Protein AF-A0A955T4U8-F1 (afdb_monomer_lite)

Foldseek 3Di:
DDDDPPPDPPPPPPPPPPPPDPDFDKDKDKDFAWDDDPPDPPDIFGDDWFFFWKWKFKALDQDDDPGTLDDRDIDGRFTADRRMTIDIPCPRPTCPVSCVVPVCVVVGWMFMWMFTPPPPDPPDDGDIDPRTHTDDPDPVVVVPPDDVNDDPVCVVVPPPDDDDD

Sequence (165 aa):
MAPGKIFSILLLALSISFQAWAQDYLIPFQGHLTQPKAGSPGEYEAVPDGQYDILFAIYTSPVGGESLAWGPERHEDLVVVNGLVNAILGSVIGFDQALEADRTLFSKALYVGITIDADGNPNTADLEMVPRQVYLPAVSAITAQNLQGSEWKDFFISQGGGDPA

pLDDT: mean 77.6, std 18.42, range [37.56, 97.19]

Radius of gyration: 23.89 Å; chains: 1; bounding box: 36×56×101 Å

Secondary structure (DSSP, 8-state):
------SSSS----------------EEEEEE-EEEPTT-TT-EEEPPSEEEEEEEEEESSSSSSS-EEEEEEEEEEEEEBTTEEEEEETSSS-SHHHHHH-TTGGGS-EEEEEEEESSS-TTS-PPPPSSPEEE---TTTTT-S-BTTB-HHHHHH--SS----

Structure (mmCIF, N/CA/C/O backbone):
data_AF-A0A955T4U8-F1
#
_entry.id   AF-A0A955T4U8-F1
#
loop_
_atom_site.group_PDB
_atom_site.id
_atom_site.type_symbol
_atom_site.label_atom_id
_atom_site.label_alt_id
_atom_site.label_comp_id
_atom_site.label_asym_id
_atom_site.label_entity_id
_atom_site.label_seq_id
_atom_site.pdbx_PDB_ins_code
_atom_site.Cartn_x
_atom_site.Cartn_y
_atom_site.Cartn_z
_atom_site.occupancy
_atom_site.B_iso_or_equiv
_atom_site.auth_seq_id
_atom_site.auth_comp_id
_atom_site.auth_asym_id
_atom_site.auth_atom_id
_atom_site.pdbx_PDB_model_num
ATOM 1 N N . MET A 1 1 ? -16.153 -0.533 76.439 1.00 41.28 1 MET A N 1
ATOM 2 C CA . MET A 1 1 ? -16.973 -0.762 75.229 1.00 41.28 1 MET A CA 1
ATOM 3 C C . MET A 1 1 ? -16.697 0.376 74.260 1.00 41.28 1 MET A C 1
ATOM 5 O O . MET A 1 1 ? -17.116 1.489 74.533 1.00 41.28 1 MET A O 1
ATOM 9 N N . ALA A 1 2 ? -15.908 0.133 73.211 1.00 42.19 2 ALA A N 1
ATOM 10 C CA . ALA A 1 2 ? -15.577 1.130 72.190 1.00 42.19 2 ALA A CA 1
ATOM 11 C C . ALA A 1 2 ? -16.406 0.838 70.924 1.00 42.19 2 ALA A C 1
ATOM 13 O O . ALA A 1 2 ? -16.365 -0.303 70.456 1.00 42.19 2 ALA A O 1
ATOM 14 N N . PRO A 1 3 ? -17.175 1.802 70.388 1.00 49.22 3 PRO A N 1
ATOM 15 C CA . PRO A 1 3 ? -18.006 1.579 69.216 1.00 49.22 3 PRO A CA 1
ATOM 16 C C . PRO A 1 3 ? -17.213 1.819 67.923 1.00 49.22 3 PRO A C 1
ATOM 18 O O . PRO A 1 3 ? -16.409 2.742 67.835 1.00 49.22 3 PRO A O 1
ATOM 21 N N . GLY A 1 4 ? -17.495 1.016 66.894 1.00 49.12 4 GLY A N 1
ATOM 22 C CA . GLY A 1 4 ? -17.424 1.502 65.513 1.00 49.12 4 GLY A CA 1
ATOM 23 C C . GLY A 1 4 ? -16.133 1.269 64.725 1.00 49.12 4 GLY A C 1
ATOM 24 O O . GLY A 1 4 ? -15.672 2.182 64.055 1.00 49.12 4 GLY A O 1
ATOM 25 N N . LYS A 1 5 ? -15.586 0.046 64.706 1.00 47.97 5 LYS A N 1
ATOM 26 C CA . LYS A 1 5 ? -14.590 -0.389 63.696 1.00 47.97 5 LYS A CA 1
ATOM 27 C C . LYS A 1 5 ? -15.227 -1.088 62.478 1.00 47.97 5 LYS A C 1
ATOM 29 O O . LYS A 1 5 ? -14.673 -2.059 61.979 1.00 47.97 5 LYS A O 1
ATOM 34 N N . ILE A 1 6 ? -16.418 -0.672 62.039 1.00 50.34 6 ILE A N 1
ATOM 35 C CA . ILE A 1 6 ? -17.157 -1.395 60.976 1.00 50.34 6 ILE A CA 1
ATOM 36 C C . ILE A 1 6 ? -17.352 -0.558 59.701 1.00 50.34 6 ILE A C 1
ATOM 38 O O . ILE A 1 6 ? -17.641 -1.104 58.643 1.00 50.34 6 ILE A O 1
ATOM 42 N N . PHE A 1 7 ? -17.102 0.750 59.731 1.00 47.19 7 PHE A N 1
ATOM 43 C CA . PHE A 1 7 ? -17.251 1.588 58.543 1.00 47.19 7 PHE A CA 1
ATOM 44 C C . PHE A 1 7 ? -15.888 1.884 57.909 1.00 47.19 7 PHE A C 1
ATOM 46 O O . PHE A 1 7 ? -15.081 2.581 58.516 1.00 47.19 7 PHE A O 1
ATOM 53 N N . SER A 1 8 ? -15.678 1.390 56.683 1.00 46.16 8 SER A N 1
ATOM 54 C CA . SER A 1 8 ? -14.635 1.778 55.697 1.00 46.16 8 SER A CA 1
ATOM 55 C C . SER A 1 8 ? -13.679 0.674 55.222 1.00 46.16 8 SER A C 1
ATOM 57 O O . SER A 1 8 ? -12.632 0.978 54.666 1.00 46.16 8 SER A O 1
ATOM 59 N N . ILE A 1 9 ? -14.056 -0.606 55.323 1.00 47.78 9 ILE A N 1
ATOM 60 C CA . ILE A 1 9 ? -13.486 -1.673 54.456 1.00 47.78 9 ILE A CA 1
ATOM 61 C C . ILE A 1 9 ? -14.304 -1.797 53.146 1.00 47.78 9 ILE A C 1
ATOM 63 O O . ILE A 1 9 ? -14.111 -2.699 52.344 1.00 47.78 9 ILE A O 1
ATOM 67 N N . LEU A 1 10 ? -15.220 -0.856 52.886 1.00 44.72 10 LEU A N 1
ATOM 68 C CA . LEU A 1 10 ? -16.083 -0.841 51.698 1.00 44.72 10 LEU A CA 1
ATOM 69 C C . LEU A 1 10 ? -15.586 0.105 50.587 1.00 44.72 10 LEU A C 1
ATOM 71 O O . LEU A 1 10 ? -16.343 0.439 49.683 1.00 44.72 10 LEU A O 1
ATOM 75 N N . LEU A 1 11 ? -14.332 0.561 50.669 1.00 46.03 11 LEU A N 1
ATOM 76 C CA . LEU A 1 11 ? -13.695 1.409 49.655 1.00 46.03 11 LEU A CA 1
ATOM 77 C C . LEU A 1 11 ? -12.432 0.766 49.067 1.00 46.03 11 LEU A C 1
ATOM 79 O O . LEU A 1 11 ? -11.526 1.457 48.613 1.00 46.03 11 LEU A O 1
ATOM 83 N N . LEU A 1 12 ? -12.374 -0.568 49.034 1.00 47.62 12 LEU A N 1
ATOM 84 C CA . LEU A 1 12 ? -11.548 -1.251 48.044 1.00 47.62 12 LEU A CA 1
ATOM 85 C C . LEU A 1 12 ? -12.345 -1.233 46.737 1.00 47.62 12 LEU A C 1
ATOM 87 O O . LEU A 1 12 ? -12.991 -2.209 46.363 1.00 47.62 12 LEU A O 1
ATOM 91 N N . ALA A 1 13 ? -12.396 -0.047 46.124 1.00 54.25 13 ALA A N 1
ATOM 92 C CA . ALA A 1 13 ? -12.932 0.138 44.792 1.00 54.25 13 ALA A CA 1
ATOM 93 C C . ALA A 1 13 ? -12.213 -0.864 43.891 1.00 54.25 13 ALA A C 1
ATOM 95 O O . ALA A 1 13 ? -10.999 -0.812 43.704 1.00 54.25 13 ALA A O 1
ATOM 96 N N . LEU A 1 14 ? -12.991 -1.837 43.439 1.00 51.53 14 LEU A N 1
ATOM 97 C CA . LEU A 1 14 ? -12.626 -2.854 42.484 1.00 51.53 14 LEU A CA 1
ATOM 98 C C . LEU A 1 14 ? -12.282 -2.132 41.177 1.00 51.53 14 LEU A C 1
ATOM 100 O O . LEU A 1 14 ? -13.143 -1.913 40.329 1.00 51.53 14 LEU A O 1
ATOM 104 N N . SER A 1 15 ? -11.032 -1.689 41.052 1.00 55.28 15 SER A N 1
ATOM 105 C CA . SER A 1 15 ? -10.462 -1.184 39.810 1.00 55.28 15 SER A CA 1
ATOM 106 C C . SER A 1 15 ? -10.337 -2.367 38.859 1.00 55.28 15 SER A C 1
ATOM 108 O O . SER A 1 15 ? -9.287 -2.998 38.761 1.00 55.28 15 SER A O 1
ATOM 110 N N . ILE A 1 16 ? -11.442 -2.722 38.203 1.00 57.22 16 ILE A N 1
ATOM 111 C CA . ILE A 1 16 ? -11.410 -3.611 37.050 1.00 57.22 16 ILE A CA 1
ATOM 112 C C . ILE A 1 16 ? -10.711 -2.811 35.957 1.00 57.22 16 ILE A C 1
ATOM 114 O O . ILE A 1 16 ? -11.329 -2.012 35.254 1.00 57.22 16 ILE A O 1
ATOM 118 N N . SER A 1 17 ? -9.397 -2.979 35.859 1.00 54.59 17 SER A N 1
ATOM 119 C CA . SER A 1 17 ? -8.647 -2.570 34.683 1.00 54.59 17 SER A CA 1
ATOM 120 C C . SER A 1 17 ? -9.176 -3.404 33.522 1.00 54.59 17 SER A C 1
ATOM 122 O O . SER A 1 17 ? -8.780 -4.556 33.352 1.00 54.59 17 SER A O 1
ATOM 124 N N . PHE A 1 18 ? -10.108 -2.852 32.745 1.00 51.84 18 PHE A N 1
ATOM 125 C CA . PHE A 1 18 ? -10.390 -3.365 31.412 1.00 51.84 18 PHE A CA 1
ATOM 126 C C . PHE A 1 18 ? -9.118 -3.152 30.598 1.00 51.84 18 PHE A C 1
ATOM 128 O O . PHE A 1 18 ? -8.865 -2.063 30.089 1.00 51.84 18 PHE A O 1
ATOM 135 N N . GLN A 1 19 ? -8.278 -4.180 30.527 1.00 47.88 19 GLN A N 1
ATOM 136 C CA . GLN A 1 19 ? -7.278 -4.238 29.479 1.00 47.88 19 GLN A CA 1
ATOM 137 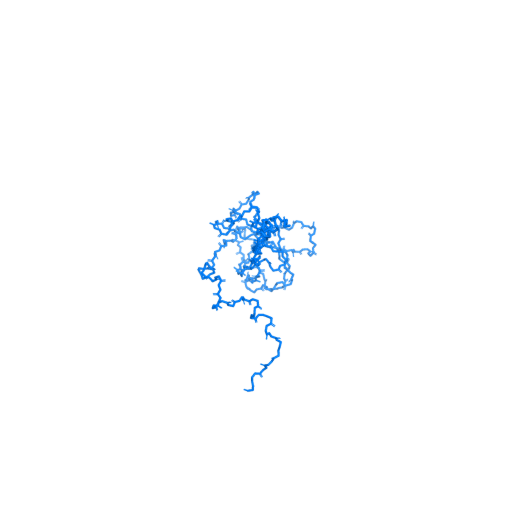C C . GLN A 1 19 ? -8.061 -4.432 28.186 1.00 47.88 19 GLN A C 1
ATOM 139 O O . GLN A 1 19 ? -8.617 -5.500 27.946 1.00 47.88 19 GLN A O 1
ATOM 144 N N . ALA A 1 20 ? -8.195 -3.362 27.403 1.00 53.12 20 ALA A N 1
ATOM 145 C CA . ALA A 1 20 ? -8.553 -3.502 26.006 1.00 53.12 20 ALA A CA 1
ATOM 146 C C . ALA A 1 20 ? -7.424 -4.315 25.371 1.00 53.12 20 ALA A C 1
ATOM 148 O O . ALA A 1 20 ? -6.266 -3.899 25.398 1.00 53.12 20 ALA A O 1
ATOM 149 N N . TRP A 1 21 ? -7.751 -5.507 24.887 1.00 48.44 21 TRP A N 1
ATOM 150 C CA . TRP A 1 21 ? -6.809 -6.313 24.132 1.00 48.44 21 TRP A CA 1
ATOM 151 C C . TRP A 1 21 ? -6.597 -5.548 22.831 1.00 48.44 21 TRP A C 1
ATOM 153 O O . TRP A 1 21 ? -7.546 -5.354 22.070 1.00 48.44 21 TRP A O 1
ATOM 163 N N . ALA A 1 22 ? -5.395 -5.009 22.633 1.00 55.75 22 ALA A N 1
ATOM 164 C CA . ALA A 1 22 ? -5.028 -4.430 21.353 1.00 55.75 22 ALA A CA 1
ATOM 165 C C . ALA A 1 22 ? -5.106 -5.567 20.329 1.00 55.75 22 ALA A C 1
ATOM 167 O O . ALA A 1 22 ? -4.353 -6.537 20.416 1.00 55.75 22 ALA A O 1
ATOM 168 N N . GLN A 1 23 ? -6.096 -5.509 19.439 1.00 62.56 23 GLN A N 1
ATOM 169 C CA . GLN A 1 23 ? -6.116 -6.398 18.290 1.00 62.56 23 GLN A CA 1
ATOM 170 C C . GLN A 1 23 ? -5.117 -5.851 17.283 1.00 62.56 23 GLN A C 1
ATOM 172 O O . GLN A 1 23 ? -5.261 -4.720 16.821 1.00 62.56 23 GLN A O 1
ATOM 177 N N . ASP A 1 24 ? -4.117 -6.664 16.956 1.00 71.75 24 ASP A N 1
ATOM 178 C CA . ASP A 1 24 ? -3.201 -6.360 15.867 1.00 71.75 24 ASP A CA 1
ATOM 179 C C . ASP A 1 24 ? -3.994 -6.435 14.559 1.00 71.75 24 ASP A C 1
ATOM 181 O O . ASP A 1 24 ? -4.494 -7.497 14.175 1.00 71.75 24 ASP A O 1
ATOM 185 N N . TYR A 1 25 ? -4.150 -5.295 13.890 1.00 83.31 25 TYR A N 1
ATOM 186 C CA . TYR A 1 25 ? -4.800 -5.239 12.588 1.00 83.31 25 TYR A CA 1
ATOM 187 C C . TYR A 1 25 ? -3.809 -5.723 11.534 1.00 83.31 25 TYR A C 1
ATOM 189 O O . TYR A 1 25 ? -2.810 -5.063 11.268 1.00 83.31 25 TYR A O 1
ATOM 197 N N . LEU A 1 26 ? -4.102 -6.874 10.935 1.00 88.19 26 LEU A N 1
ATOM 198 C CA . LEU A 1 26 ? -3.358 -7.418 9.806 1.00 88.19 26 LEU A CA 1
ATOM 199 C C . LEU A 1 26 ? -4.259 -7.439 8.582 1.00 88.19 26 LEU A C 1
ATOM 201 O O . LEU A 1 26 ? -5.382 -7.947 8.632 1.00 88.19 26 LEU A O 1
ATOM 205 N N . ILE A 1 27 ? -3.762 -6.893 7.479 1.00 89.06 27 ILE A N 1
ATOM 206 C CA . ILE A 1 27 ? -4.537 -6.757 6.251 1.00 89.06 27 ILE A CA 1
ATOM 207 C C . ILE A 1 27 ? -3.868 -7.582 5.152 1.00 89.06 27 ILE A C 1
ATOM 209 O O . ILE A 1 27 ? -2.828 -7.167 4.640 1.00 89.06 27 ILE A O 1
ATOM 213 N N . PRO A 1 28 ? -4.440 -8.730 4.743 1.00 91.38 28 PRO A N 1
ATOM 214 C CA . PRO A 1 28 ? -3.967 -9.411 3.550 1.00 91.38 28 PRO A CA 1
ATOM 215 C C . PRO A 1 28 ? -4.245 -8.525 2.334 1.00 91.38 28 PRO A C 1
ATOM 217 O O . PRO A 1 28 ? -5.378 -8.102 2.096 1.00 91.38 28 PRO A O 1
ATOM 220 N N . PHE A 1 29 ? -3.203 -8.249 1.565 1.00 92.50 29 PHE A N 1
ATOM 221 C CA . PHE A 1 29 ? -3.260 -7.417 0.378 1.00 92.50 29 PHE A CA 1
ATOM 222 C C . PHE A 1 29 ? -2.720 -8.190 -0.821 1.00 92.50 29 PHE A C 1
ATOM 224 O O . PHE A 1 29 ? -1.654 -8.799 -0.747 1.00 92.50 29 PHE A O 1
ATOM 231 N N . GLN A 1 30 ? -3.456 -8.136 -1.930 1.00 93.75 30 GLN A N 1
ATOM 232 C CA . GLN A 1 30 ? -2.984 -8.547 -3.244 1.00 93.75 30 GLN A CA 1
ATOM 233 C C . GLN A 1 30 ? -3.133 -7.360 -4.187 1.00 93.75 30 GLN A C 1
ATOM 235 O O . GLN A 1 30 ? -4.221 -6.791 -4.293 1.00 93.75 30 GLN A O 1
ATOM 240 N N . GLY A 1 31 ? -2.048 -7.010 -4.868 1.00 92.69 31 GLY A N 1
ATOM 241 C CA . GLY A 1 31 ? -2.019 -5.891 -5.798 1.00 92.69 31 GLY A CA 1
ATOM 242 C C . GLY A 1 31 ? -1.398 -6.263 -7.134 1.00 92.69 31 GLY A C 1
ATOM 243 O O . GLY A 1 31 ? -0.699 -7.269 -7.247 1.00 92.69 31 GLY A O 1
ATOM 244 N N . HIS A 1 32 ? -1.653 -5.431 -8.144 1.00 94.25 32 HIS A N 1
ATOM 245 C CA . HIS A 1 32 ? -1.045 -5.558 -9.470 1.00 94.25 32 HIS A CA 1
ATOM 246 C C . HIS A 1 32 ? -0.141 -4.362 -9.776 1.00 94.25 32 HIS A C 1
ATOM 248 O O . HIS A 1 32 ? -0.604 -3.230 -9.906 1.00 94.25 32 HIS A O 1
ATOM 254 N N . LEU A 1 33 ? 1.154 -4.612 -9.880 1.00 93.81 33 LEU A N 1
ATOM 255 C CA . LEU A 1 33 ? 2.184 -3.629 -10.150 1.00 93.81 33 LEU A CA 1
ATOM 256 C C . LEU A 1 33 ? 2.304 -3.405 -11.658 1.00 93.81 33 LEU A C 1
ATOM 258 O O . LEU A 1 33 ? 2.500 -4.342 -12.432 1.00 93.81 33 LEU A O 1
ATOM 262 N N . THR A 1 34 ? 2.209 -2.146 -12.073 1.00 92.38 34 THR A N 1
ATOM 263 C CA . THR A 1 34 ? 2.377 -1.712 -13.458 1.00 92.38 34 THR A CA 1
ATOM 264 C C . THR A 1 34 ? 3.474 -0.668 -13.617 1.00 92.38 34 THR A C 1
ATOM 266 O O . THR A 1 34 ? 3.538 0.283 -12.843 1.00 92.38 34 THR A O 1
ATOM 269 N N . GLN A 1 35 ? 4.253 -0.762 -14.685 1.00 88.75 35 GLN A N 1
ATOM 270 C CA . GLN A 1 35 ? 5.247 0.233 -15.075 1.00 88.75 35 GLN A CA 1
ATOM 271 C C . GLN A 1 35 ? 4.884 0.876 -16.421 1.00 88.75 35 GLN A C 1
ATOM 273 O O . GLN A 1 35 ? 4.191 0.251 -17.229 1.00 88.75 35 GLN A O 1
ATOM 278 N N . PRO A 1 36 ? 5.329 2.114 -16.700 1.00 88.94 36 PRO A N 1
ATOM 279 C CA . PRO A 1 36 ? 5.175 2.710 -18.020 1.00 88.94 36 PRO A CA 1
ATOM 280 C C . PRO A 1 36 ? 5.869 1.862 -19.087 1.00 88.94 36 PRO A C 1
ATOM 282 O O . PRO A 1 36 ? 7.034 1.493 -18.939 1.00 88.94 36 PRO A O 1
ATOM 285 N N . LYS A 1 37 ? 5.178 1.602 -20.194 1.00 90.94 37 LYS A N 1
ATOM 286 C CA . LYS A 1 37 ? 5.750 0.844 -21.304 1.00 90.94 37 LYS A CA 1
ATOM 287 C C . LYS A 1 37 ? 6.724 1.706 -22.103 1.00 90.94 37 LYS A C 1
ATOM 289 O O . LYS A 1 37 ? 6.381 2.789 -22.593 1.00 90.94 37 LYS A O 1
ATOM 294 N N . ALA A 1 38 ? 7.947 1.210 -22.276 1.00 87.69 38 ALA A N 1
ATOM 295 C CA . ALA A 1 38 ? 8.982 1.920 -23.017 1.00 87.69 38 ALA A CA 1
ATOM 296 C C . ALA A 1 38 ? 8.528 2.226 -24.457 1.00 87.69 38 ALA A C 1
ATOM 298 O O . ALA A 1 38 ? 8.114 1.343 -25.206 1.00 87.69 38 ALA A O 1
ATOM 299 N N . GLY A 1 39 ? 8.611 3.498 -24.855 1.00 88.88 39 GLY A N 1
ATOM 300 C CA . GLY A 1 39 ? 8.249 3.937 -26.206 1.00 88.88 39 GLY A CA 1
ATOM 301 C C . GLY A 1 39 ? 6.744 4.027 -26.489 1.00 88.88 39 GLY A C 1
ATOM 302 O O . GLY A 1 39 ? 6.372 4.274 -27.633 1.00 88.88 39 GLY A O 1
ATOM 303 N N . SER A 1 40 ? 5.868 3.858 -25.493 1.00 89.62 40 SER A N 1
ATOM 304 C CA . SER A 1 40 ? 4.411 3.998 -25.654 1.00 89.62 40 SER A CA 1
ATOM 305 C C . SER A 1 40 ? 3.818 4.854 -24.526 1.00 89.62 40 SER A C 1
ATOM 307 O O . SER A 1 40 ? 3.332 4.321 -23.530 1.00 89.62 40 SER A O 1
ATOM 309 N N . PRO A 1 41 ? 3.872 6.197 -24.644 1.00 85.06 41 PRO A N 1
ATOM 310 C CA . PRO A 1 41 ? 3.352 7.096 -23.617 1.00 85.06 41 PRO A CA 1
ATOM 311 C C . PRO A 1 41 ? 1.871 6.830 -23.325 1.00 85.06 41 PRO A C 1
ATOM 313 O O . PRO A 1 41 ? 1.047 6.834 -24.236 1.00 85.06 41 PRO A O 1
ATOM 316 N N . GLY A 1 42 ? 1.534 6.627 -22.051 1.00 83.62 42 GLY A N 1
ATOM 317 C CA . GLY A 1 42 ? 0.168 6.327 -21.607 1.00 83.62 42 GLY A CA 1
ATOM 318 C C . GLY A 1 42 ? -0.207 4.841 -21.631 1.00 83.62 42 GLY A C 1
ATOM 319 O O . GLY A 1 42 ? -1.273 4.494 -21.130 1.00 83.62 42 GLY A O 1
ATOM 320 N N . GLU A 1 43 ? 0.657 3.965 -22.151 1.00 91.25 43 GLU A N 1
ATOM 321 C CA . GLU A 1 43 ? 0.531 2.520 -21.960 1.00 91.25 43 GLU A CA 1
ATOM 322 C C . GLU A 1 43 ? 1.324 2.071 -20.732 1.00 91.25 43 GLU A C 1
ATOM 324 O O . GLU A 1 43 ? 2.420 2.562 -20.449 1.00 91.25 43 GLU A O 1
ATOM 329 N N . TYR A 1 44 ? 0.763 1.097 -20.024 1.00 90.38 44 TYR A N 1
ATOM 330 C CA . TYR A 1 44 ? 1.371 0.476 -18.860 1.00 90.38 44 TYR A CA 1
ATOM 331 C C . TYR A 1 44 ? 1.435 -1.034 -19.073 1.00 90.38 44 TYR A C 1
ATOM 333 O O . TYR A 1 44 ? 0.531 -1.627 -19.664 1.00 90.38 44 TYR A O 1
ATOM 341 N N . GLU A 1 45 ? 2.503 -1.651 -18.589 1.00 93.12 45 GLU A N 1
ATOM 342 C CA . GLU A 1 45 ? 2.717 -3.096 -18.600 1.00 93.12 45 GLU A CA 1
ATOM 343 C C . GLU A 1 45 ? 2.945 -3.607 -17.178 1.00 93.12 45 GLU A C 1
ATOM 345 O O . GLU A 1 45 ? 3.248 -2.825 -16.279 1.00 93.12 45 GLU A O 1
ATOM 350 N N . ALA A 1 46 ? 2.763 -4.908 -16.954 1.00 94.12 46 ALA A N 1
ATOM 351 C CA . ALA A 1 46 ? 3.048 -5.514 -15.659 1.00 94.12 46 ALA A CA 1
ATOM 352 C C . ALA A 1 46 ? 4.537 -5.360 -15.310 1.00 94.12 46 ALA A C 1
ATOM 354 O O . ALA A 1 46 ? 5.399 -5.484 -16.183 1.00 94.12 46 ALA A O 1
ATOM 355 N N . VAL A 1 47 ? 4.834 -5.107 -14.034 1.00 93.69 47 VAL A N 1
ATOM 356 C CA . VAL A 1 47 ? 6.214 -5.174 -13.537 1.00 93.69 47 VAL A CA 1
ATOM 357 C C . VAL A 1 47 ? 6.746 -6.602 -13.752 1.00 93.69 47 VAL A C 1
ATOM 359 O O . VAL A 1 47 ? 5.999 -7.554 -13.491 1.00 93.69 47 VAL A O 1
ATOM 362 N N . PRO A 1 48 ? 7.988 -6.770 -14.251 1.00 94.88 48 PRO A N 1
ATOM 363 C CA . PRO A 1 48 ? 8.568 -8.084 -14.508 1.00 94.88 48 PRO A CA 1
ATOM 364 C C . PRO A 1 48 ? 8.630 -8.988 -13.275 1.00 94.88 48 PRO A C 1
ATOM 366 O O . PRO A 1 48 ? 8.658 -8.524 -12.137 1.00 94.88 48 PRO A O 1
ATOM 369 N N . ASP A 1 49 ? 8.705 -10.294 -13.521 1.00 96.94 49 ASP A N 1
ATOM 370 C CA . ASP A 1 49 ? 8.896 -11.280 -12.461 1.00 96.94 49 ASP A CA 1
ATOM 371 C C . ASP A 1 49 ? 10.246 -11.066 -11.765 1.00 96.94 49 ASP A C 1
ATOM 373 O O . ASP A 1 49 ? 11.280 -10.905 -12.421 1.00 96.94 49 ASP A O 1
ATOM 377 N N . GLY A 1 50 ? 10.252 -11.105 -10.434 1.00 96.12 50 GLY A N 1
ATOM 378 C CA . GLY A 1 50 ? 11.455 -10.826 -9.656 1.00 96.12 50 GLY A CA 1
ATOM 379 C C . GLY A 1 50 ? 11.199 -10.701 -8.160 1.00 96.12 50 GLY A C 1
ATOM 380 O O . GLY A 1 50 ? 10.089 -10.938 -7.689 1.00 96.12 50 GLY A O 1
ATOM 381 N N . GLN A 1 51 ? 12.249 -10.346 -7.424 1.00 95.38 51 GLN A N 1
ATOM 382 C CA . GLN A 1 51 ? 12.173 -9.953 -6.017 1.00 95.38 51 GLN A CA 1
ATOM 383 C C . GLN A 1 51 ? 12.405 -8.451 -5.918 1.00 95.38 51 GLN A C 1
ATOM 385 O O . GLN A 1 51 ? 13.289 -7.925 -6.598 1.00 95.38 51 GLN A O 1
ATOM 390 N N . TYR A 1 52 ? 11.593 -7.786 -5.106 1.00 94.19 52 TYR A N 1
ATOM 391 C CA . TYR A 1 52 ? 11.588 -6.337 -4.979 1.00 94.19 52 TYR A CA 1
ATOM 392 C C . TYR A 1 52 ? 11.410 -5.926 -3.525 1.00 94.19 52 TYR A C 1
ATOM 394 O O . TYR A 1 52 ? 10.594 -6.503 -2.804 1.00 94.19 52 TYR A O 1
ATOM 402 N N . ASP A 1 53 ? 12.097 -4.857 -3.146 1.00 94.56 53 ASP A N 1
ATOM 403 C CA . ASP A 1 53 ? 11.776 -4.117 -1.938 1.00 94.56 53 ASP A CA 1
ATOM 404 C C . ASP A 1 53 ? 10.614 -3.176 -2.249 1.00 94.56 53 ASP A C 1
ATOM 406 O O . ASP A 1 53 ? 10.655 -2.391 -3.200 1.00 94.56 53 ASP A O 1
ATOM 410 N N . ILE A 1 54 ? 9.535 -3.281 -1.477 1.00 94.62 54 ILE A N 1
ATOM 411 C CA . ILE A 1 54 ? 8.295 -2.558 -1.754 1.00 94.62 54 ILE A CA 1
ATOM 412 C C . ILE A 1 54 ? 7.833 -1.842 -0.495 1.00 94.62 54 ILE A C 1
ATOM 414 O O . ILE A 1 54 ? 7.730 -2.425 0.585 1.00 94.62 54 ILE A O 1
ATOM 418 N N . LEU A 1 55 ? 7.515 -0.561 -0.656 1.00 94.56 55 LEU A N 1
ATOM 419 C CA . LEU A 1 55 ? 6.884 0.254 0.363 1.00 94.56 55 LEU A CA 1
ATOM 420 C C . LEU A 1 55 ? 5.383 0.338 0.094 1.00 94.56 55 LEU A C 1
ATOM 422 O O . LEU A 1 55 ? 4.950 0.691 -1.005 1.00 94.56 55 LEU A O 1
ATOM 426 N N . PHE A 1 56 ? 4.596 0.065 1.129 1.00 95.19 56 PHE A N 1
ATOM 427 C CA . PHE A 1 56 ? 3.147 0.204 1.118 1.00 95.19 56 PHE A CA 1
ATOM 428 C C . PHE A 1 56 ? 2.719 1.332 2.042 1.00 95.19 56 PHE A C 1
ATOM 430 O O . PHE A 1 56 ? 3.152 1.416 3.188 1.00 95.19 56 PHE A O 1
ATOM 437 N N . ALA A 1 57 ? 1.813 2.178 1.576 1.00 94.81 57 ALA A N 1
ATOM 438 C CA . ALA A 1 57 ? 1.185 3.206 2.392 1.00 94.81 57 ALA A CA 1
ATOM 439 C C . ALA A 1 57 ? -0.319 3.230 2.126 1.00 94.81 57 ALA A C 1
ATOM 441 O O . ALA A 1 57 ? -0.774 2.931 1.023 1.00 94.81 57 ALA A O 1
ATOM 442 N N . ILE A 1 58 ? -1.109 3.586 3.136 1.00 94.25 58 ILE A N 1
ATOM 443 C CA . ILE A 1 58 ? -2.558 3.721 3.002 1.00 94.25 58 ILE A CA 1
ATOM 444 C C . ILE A 1 58 ? -2.920 5.196 2.985 1.00 94.25 58 ILE A C 1
ATOM 446 O O . ILE A 1 58 ? -2.481 5.970 3.832 1.00 94.25 58 ILE A O 1
ATOM 450 N N . TYR A 1 59 ? -3.783 5.559 2.045 1.00 94.19 59 TYR A N 1
ATOM 451 C CA . TYR A 1 59 ? -4.283 6.905 1.845 1.00 94.19 59 TYR A CA 1
ATOM 452 C C . TYR A 1 59 ? -5.808 6.946 1.861 1.00 94.19 59 TYR A C 1
ATOM 454 O O . TYR A 1 59 ? -6.479 5.976 1.520 1.00 94.19 59 TYR A O 1
ATOM 462 N N . THR A 1 60 ? -6.367 8.111 2.177 1.00 91.50 60 THR A N 1
ATOM 463 C CA . THR A 1 60 ? -7.808 8.400 2.054 1.00 91.50 60 THR A CA 1
ATOM 464 C C . THR A 1 60 ? -8.192 9.037 0.708 1.00 91.50 60 THR A C 1
ATOM 466 O O . THR A 1 60 ? -9.363 9.338 0.481 1.00 91.50 60 THR A O 1
ATOM 469 N N . SER A 1 61 ? -7.229 9.219 -0.207 1.00 87.44 61 SER A N 1
ATOM 470 C CA . SER A 1 61 ? -7.416 9.805 -1.546 1.00 87.44 61 SER A CA 1
ATOM 471 C C . SER A 1 61 ? -6.786 8.926 -2.640 1.00 87.44 61 SER A C 1
ATOM 473 O O . SER A 1 61 ? -5.679 8.420 -2.421 1.00 87.44 61 SER A O 1
ATOM 475 N N . PRO A 1 62 ? -7.418 8.782 -3.827 1.00 81.00 62 PRO A N 1
ATOM 476 C CA . PRO A 1 62 ? -6.906 7.954 -4.926 1.00 81.00 62 PRO A CA 1
ATOM 477 C C . PRO A 1 62 ? -5.651 8.512 -5.620 1.00 81.00 62 PRO A C 1
ATOM 479 O O . PRO A 1 62 ? -4.880 7.735 -6.180 1.00 81.00 62 PRO A O 1
ATOM 482 N N . VAL A 1 63 ? -5.446 9.837 -5.620 1.00 78.75 63 VAL A N 1
ATOM 483 C CA . VAL A 1 63 ? -4.299 10.526 -6.249 1.00 78.75 63 VAL A CA 1
ATOM 484 C C . VAL A 1 63 ? -3.983 11.831 -5.510 1.00 78.75 63 VAL A C 1
ATOM 486 O O . VAL A 1 63 ? -4.915 12.531 -5.125 1.00 78.75 63 VAL A O 1
ATOM 489 N N . GLY A 1 64 ? -2.696 12.185 -5.371 1.00 69.38 64 GLY A N 1
ATOM 490 C CA . GLY A 1 64 ? -2.212 13.506 -4.918 1.00 69.38 64 GLY A CA 1
ATOM 491 C C . GLY A 1 64 ? -2.618 13.968 -3.498 1.00 69.38 64 GLY A C 1
ATOM 492 O O . GLY A 1 64 ? -3.659 13.592 -2.969 1.00 69.38 64 GLY A O 1
ATOM 493 N N . GLY A 1 65 ? -1.793 14.831 -2.886 1.00 62.09 65 GLY A N 1
ATOM 494 C CA . GLY A 1 65 ? -2.085 15.528 -1.618 1.00 62.09 65 GLY A CA 1
ATOM 495 C C . GLY A 1 65 ? -1.857 14.722 -0.327 1.00 62.09 65 GLY A C 1
ATOM 496 O O . GLY A 1 65 ? -1.852 13.490 -0.337 1.00 62.09 65 GLY A O 1
ATOM 497 N N . GLU A 1 66 ? -1.654 15.431 0.796 1.00 69.19 66 GLU A N 1
ATOM 498 C CA . GLU A 1 66 ? -1.548 14.829 2.133 1.00 69.19 66 GLU A CA 1
ATOM 499 C C . GLU A 1 66 ? -2.885 14.184 2.513 1.00 69.19 66 GLU A C 1
ATOM 501 O O . GLU A 1 66 ? -3.885 14.830 2.820 1.00 69.19 66 GLU A O 1
ATOM 506 N N . SER A 1 67 ? -2.912 12.864 2.398 1.00 80.12 67 SER A N 1
ATOM 507 C CA . SER A 1 67 ? -4.022 11.984 2.765 1.00 80.12 67 SER A CA 1
ATOM 508 C C . SER A 1 67 ? -3.481 10.677 3.341 1.00 80.12 67 SER A C 1
ATOM 510 O O . SER A 1 67 ? -4.181 9.670 3.313 1.00 80.12 67 SER A O 1
ATOM 512 N N . LEU A 1 68 ? -2.218 10.683 3.790 1.00 91.50 68 LEU A N 1
ATOM 513 C CA . LEU A 1 68 ? -1.538 9.529 4.362 1.00 91.50 68 LEU A CA 1
ATOM 514 C C . LEU A 1 68 ? -2.232 9.165 5.672 1.00 91.50 68 LEU A C 1
ATOM 516 O O . LEU A 1 68 ? -2.297 9.966 6.600 1.00 91.50 68 LEU A O 1
ATOM 520 N N . ALA A 1 69 ? -2.784 7.965 5.709 1.00 92.50 69 ALA A N 1
ATOM 521 C CA . ALA A 1 69 ? -3.529 7.442 6.839 1.00 92.50 69 ALA A CA 1
ATOM 522 C C . ALA A 1 69 ? -2.697 6.443 7.652 1.00 92.50 69 ALA A C 1
ATOM 524 O O . ALA A 1 69 ? -2.922 6.290 8.848 1.00 92.50 69 ALA A O 1
ATOM 525 N N . TRP A 1 70 ? -1.743 5.770 7.005 1.00 94.62 70 TRP A N 1
ATOM 526 C CA . TRP A 1 70 ? -0.797 4.846 7.627 1.00 94.62 70 TRP A CA 1
ATOM 527 C C . TRP A 1 70 ? 0.381 4.578 6.677 1.00 94.62 70 TRP A C 1
ATOM 529 O O . TRP A 1 70 ? 0.216 4.643 5.456 1.00 94.62 70 TRP A O 1
ATOM 539 N N . GLY A 1 71 ? 1.545 4.238 7.230 1.00 93.00 71 GLY A N 1
ATOM 540 C CA . GLY A 1 71 ? 2.748 3.899 6.470 1.00 93.00 71 GLY A CA 1
ATOM 541 C C . GLY A 1 71 ? 3.736 5.065 6.292 1.00 93.00 71 GLY A C 1
ATOM 542 O O . GLY A 1 71 ? 3.555 6.121 6.905 1.00 93.00 71 GLY A O 1
ATOM 543 N N . PRO A 1 72 ? 4.777 4.885 5.458 1.00 93.00 72 PRO A N 1
ATOM 544 C CA . PRO A 1 72 ? 5.038 3.688 4.655 1.00 93.00 72 PRO A CA 1
ATOM 545 C C . PRO A 1 72 ? 5.578 2.504 5.475 1.00 93.00 72 PRO A C 1
ATOM 547 O O . PRO A 1 72 ? 6.396 2.676 6.374 1.00 93.00 72 PRO A O 1
ATOM 550 N N . GLU A 1 73 ? 5.140 1.297 5.130 1.00 94.38 73 GLU A N 1
ATOM 551 C CA . GLU A 1 73 ? 5.669 0.019 5.607 1.00 94.38 73 GLU A CA 1
ATOM 552 C C . GLU A 1 73 ? 6.540 -0.614 4.518 1.00 94.38 73 GLU A C 1
ATOM 554 O O . GLU A 1 73 ? 6.068 -0.824 3.402 1.00 94.38 73 GLU A O 1
ATOM 559 N N . ARG A 1 74 ? 7.795 -0.935 4.841 1.00 94.19 74 ARG A N 1
ATOM 560 C CA . ARG A 1 74 ? 8.729 -1.602 3.926 1.00 94.19 74 ARG A CA 1
ATOM 561 C C . ARG A 1 74 ? 8.648 -3.120 4.085 1.00 94.19 74 ARG A C 1
ATOM 563 O O . ARG A 1 74 ? 8.752 -3.625 5.200 1.00 94.19 74 ARG A O 1
ATOM 570 N N . HIS A 1 75 ? 8.543 -3.817 2.960 1.00 94.75 75 HIS A N 1
ATOM 571 C CA . HIS A 1 75 ? 8.718 -5.263 2.838 1.00 94.75 75 HIS A CA 1
ATOM 572 C C . HIS A 1 75 ? 9.894 -5.536 1.904 1.00 94.75 75 HIS A C 1
ATOM 574 O O . HIS A 1 75 ? 9.964 -4.948 0.826 1.00 94.75 75 HIS A O 1
ATOM 580 N N . GLU A 1 76 ? 10.808 -6.402 2.328 1.00 94.06 76 GLU A N 1
ATOM 581 C CA . GLU A 1 76 ? 12.019 -6.750 1.578 1.00 94.06 76 GLU A CA 1
ATOM 582 C C . GLU A 1 76 ? 11.823 -8.069 0.822 1.00 94.06 76 GLU A C 1
ATOM 584 O O . GLU A 1 76 ? 11.071 -8.940 1.274 1.00 94.06 76 GLU A O 1
ATOM 589 N N . ASP A 1 77 ? 12.490 -8.207 -0.326 1.00 94.12 77 ASP A N 1
ATOM 590 C CA . ASP A 1 77 ? 12.525 -9.436 -1.135 1.00 94.12 77 ASP A CA 1
ATOM 591 C C . ASP A 1 77 ? 11.136 -10.008 -1.516 1.00 94.12 77 ASP A C 1
ATOM 593 O O . ASP A 1 77 ? 10.938 -11.225 -1.634 1.00 94.12 77 ASP A O 1
ATOM 597 N N . LEU A 1 78 ? 10.136 -9.146 -1.749 1.00 95.38 78 LEU A N 1
ATOM 598 C CA . LEU A 1 78 ? 8.807 -9.595 -2.166 1.00 95.38 78 LEU A CA 1
ATOM 599 C C . LEU A 1 78 ? 8.829 -10.138 -3.591 1.00 95.38 78 LEU A C 1
ATOM 601 O O . LEU A 1 78 ? 9.224 -9.460 -4.540 1.00 95.38 78 LEU A O 1
ATOM 605 N N . VAL A 1 79 ? 8.327 -11.363 -3.745 1.00 96.94 79 VAL A N 1
ATOM 606 C CA . VAL A 1 79 ? 8.207 -12.017 -5.047 1.00 96.94 79 VAL A CA 1
ATOM 607 C C . VAL A 1 79 ? 7.034 -11.425 -5.826 1.00 96.94 79 VAL A C 1
ATOM 609 O O . VAL A 1 79 ? 5.882 -11.485 -5.389 1.00 96.94 79 VAL A O 1
ATOM 612 N N . VAL A 1 80 ? 7.338 -10.917 -7.016 1.00 96.94 80 VAL A N 1
ATOM 613 C CA . VAL A 1 80 ? 6.374 -10.452 -8.012 1.00 96.94 80 VAL A CA 1
ATOM 614 C C . VAL A 1 80 ? 6.290 -11.482 -9.131 1.00 96.94 80 VAL A C 1
ATOM 616 O O . VAL A 1 80 ? 7.315 -11.926 -9.648 1.00 96.94 80 VAL A O 1
ATOM 619 N N . VAL A 1 81 ? 5.067 -11.870 -9.503 1.00 97.19 81 VAL A N 1
ATOM 620 C CA . VAL A 1 81 ? 4.805 -12.798 -10.615 1.00 97.19 81 VAL A CA 1
ATOM 621 C C . VAL A 1 81 ? 3.691 -12.242 -11.486 1.00 97.19 81 VAL A C 1
ATOM 623 O O . VAL A 1 81 ? 2.563 -12.072 -11.025 1.00 97.19 81 VAL A O 1
ATOM 626 N N . ASN A 1 82 ? 3.991 -11.979 -12.754 1.00 95.38 82 ASN A N 1
ATOM 627 C CA . ASN A 1 82 ? 3.095 -11.361 -13.724 1.00 95.38 82 ASN A CA 1
ATOM 628 C C . ASN A 1 82 ? 2.466 -10.067 -13.172 1.00 95.38 82 ASN A C 1
ATOM 630 O O . ASN A 1 82 ? 1.248 -9.887 -13.202 1.00 95.38 82 ASN A O 1
ATOM 634 N N . GLY A 1 83 ? 3.301 -9.218 -12.564 1.00 95.25 83 GLY A N 1
ATOM 635 C CA . GLY A 1 83 ? 2.888 -7.997 -11.874 1.00 95.25 83 GLY A CA 1
ATOM 636 C C . GLY A 1 83 ? 2.135 -8.210 -10.558 1.00 95.25 83 GLY A C 1
ATOM 637 O O . GLY A 1 83 ? 1.863 -7.234 -9.872 1.00 95.25 83 GLY A O 1
ATOM 638 N N . LEU A 1 84 ? 1.783 -9.432 -10.155 1.00 96.81 84 LEU A N 1
ATOM 639 C CA . LEU A 1 84 ? 1.066 -9.664 -8.900 1.00 96.81 84 LEU A CA 1
ATOM 640 C C . LEU A 1 84 ? 2.023 -9.711 -7.713 1.00 96.81 84 LEU A C 1
ATOM 642 O O . LEU A 1 84 ? 3.034 -10.410 -7.753 1.00 96.81 84 LEU A O 1
ATOM 646 N N . VAL A 1 85 ? 1.640 -9.032 -6.634 1.00 96.19 85 VAL A N 1
ATOM 647 C CA . VAL A 1 85 ? 2.328 -9.056 -5.340 1.00 96.19 85 VAL A CA 1
ATOM 648 C C . VAL A 1 85 ? 1.331 -9.356 -4.226 1.00 96.19 85 VAL A C 1
ATOM 650 O O . VAL A 1 85 ? 0.167 -8.956 -4.304 1.00 96.19 85 VAL A O 1
ATOM 653 N N . ASN A 1 86 ? 1.787 -10.051 -3.185 1.00 95.56 86 ASN A N 1
ATOM 654 C CA . ASN A 1 86 ? 1.014 -10.295 -1.973 1.00 95.56 86 ASN A CA 1
ATOM 655 C C . ASN A 1 86 ? 1.802 -9.803 -0.759 1.00 95.56 86 ASN A C 1
ATOM 657 O O . ASN A 1 86 ? 3.003 -10.043 -0.674 1.00 95.56 86 ASN A O 1
ATOM 661 N N . ALA A 1 87 ? 1.118 -9.160 0.180 1.00 94.50 87 ALA A N 1
ATOM 662 C CA . ALA A 1 87 ? 1.698 -8.705 1.437 1.00 94.50 87 ALA A CA 1
ATOM 663 C C . ALA A 1 87 ? 0.667 -8.816 2.566 1.00 94.50 87 ALA A C 1
ATOM 665 O O . ALA A 1 87 ? -0.541 -8.873 2.324 1.00 94.50 87 ALA A O 1
ATOM 666 N N . ILE A 1 88 ? 1.145 -8.832 3.808 1.00 93.88 88 ILE A N 1
ATOM 667 C CA .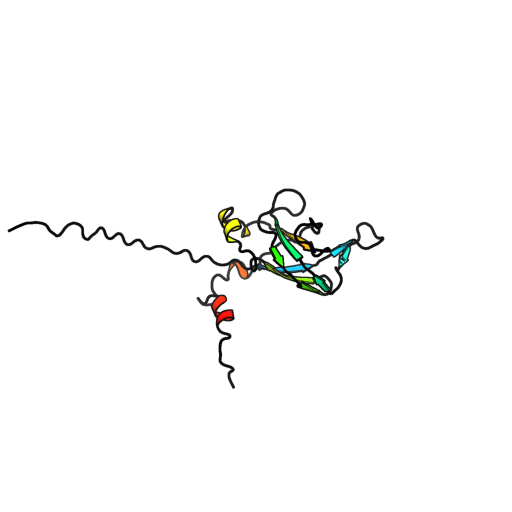 ILE A 1 88 ? 0.302 -8.648 4.991 1.00 93.88 88 ILE A CA 1
ATOM 668 C C . ILE A 1 88 ? 0.631 -7.262 5.534 1.00 93.88 88 ILE A C 1
ATOM 670 O O . ILE A 1 88 ? 1.681 -7.075 6.136 1.00 93.88 88 ILE A O 1
ATOM 674 N N . LEU A 1 89 ? -0.242 -6.284 5.298 1.00 93.69 89 LEU A N 1
ATOM 675 C CA . LEU A 1 89 ? -0.011 -4.928 5.786 1.00 93.69 89 LEU A CA 1
ATOM 676 C C . LEU A 1 89 ? -0.213 -4.885 7.299 1.00 93.69 89 LEU A C 1
ATOM 678 O O . LEU A 1 89 ? -1.168 -5.478 7.817 1.00 93.69 89 LEU A O 1
ATOM 682 N N . GLY A 1 90 ? 0.665 -4.163 7.987 1.00 92.94 90 GLY A N 1
ATOM 683 C CA . GLY A 1 90 ? 0.662 -4.061 9.444 1.00 92.94 90 GLY A CA 1
ATOM 684 C C . GLY A 1 90 ? 1.551 -5.086 10.146 1.00 92.94 90 GLY A C 1
ATOM 685 O O . GLY A 1 90 ? 1.607 -5.095 11.375 1.00 92.94 90 GLY A O 1
ATOM 686 N N . SER A 1 91 ? 2.223 -5.971 9.398 1.00 92.31 91 SER A N 1
ATOM 687 C CA . SER A 1 91 ? 3.068 -7.023 9.974 1.00 92.31 91 SER A CA 1
ATOM 688 C C . SER A 1 91 ? 4.442 -6.530 10.433 1.00 92.31 91 SER A C 1
ATOM 690 O O . SER A 1 91 ? 5.076 -7.195 11.249 1.00 92.31 91 SER A O 1
ATOM 692 N N . VAL A 1 92 ? 4.920 -5.403 9.899 1.00 92.38 92 VAL A N 1
ATOM 693 C CA . VAL A 1 92 ? 6.207 -4.773 10.233 1.00 92.38 92 VAL A CA 1
ATOM 694 C C . VAL A 1 92 ? 5.976 -3.527 11.090 1.00 92.38 92 VAL A C 1
ATOM 696 O O . VAL A 1 92 ? 6.622 -3.373 12.127 1.00 92.38 92 VAL A O 1
ATOM 699 N N . ILE A 1 93 ? 5.031 -2.662 10.700 1.00 93.44 93 ILE A N 1
ATOM 700 C CA . ILE A 1 93 ? 4.574 -1.524 11.511 1.00 93.44 93 ILE A CA 1
ATOM 701 C C . ILE A 1 93 ? 3.062 -1.598 11.744 1.00 93.44 93 ILE A C 1
ATOM 703 O O . ILE A 1 93 ? 2.262 -1.509 10.821 1.00 93.44 93 ILE A O 1
ATOM 707 N N . GLY A 1 94 ? 2.653 -1.740 13.005 1.00 91.31 94 GLY A N 1
ATOM 708 C CA . GLY A 1 94 ? 1.240 -1.871 13.368 1.00 91.31 94 GLY A CA 1
ATOM 709 C C . GLY A 1 94 ? 0.389 -0.631 13.057 1.00 91.31 94 GLY A C 1
ATOM 710 O O . GLY A 1 94 ? 0.884 0.446 12.714 1.00 91.31 94 GLY A O 1
ATOM 711 N N . PHE A 1 95 ? -0.929 -0.770 13.220 1.00 92.00 95 PHE A N 1
ATOM 712 C CA . PHE A 1 95 ? -1.907 0.302 12.982 1.00 92.00 95 PHE A CA 1
ATOM 713 C C . PHE A 1 95 ? -2.251 1.129 14.227 1.00 92.00 95 PHE A C 1
ATOM 715 O O . PHE A 1 95 ? -3.097 2.017 14.139 1.00 92.00 95 PHE A O 1
ATOM 722 N N . ASP A 1 96 ? -1.624 0.874 15.378 1.00 90.25 96 ASP A N 1
ATOM 723 C CA . ASP A 1 96 ? -2.029 1.468 16.659 1.00 90.25 96 ASP A CA 1
ATOM 724 C C . ASP A 1 96 ? -2.086 2.996 16.614 1.00 90.25 96 ASP A C 1
ATOM 726 O O . ASP A 1 96 ? -3.098 3.587 16.986 1.00 90.25 96 ASP A O 1
ATOM 730 N N . GLN A 1 97 ? -1.038 3.632 16.081 1.00 90.88 97 GLN A N 1
ATOM 731 C CA . GLN A 1 97 ? -0.963 5.092 15.962 1.00 90.88 97 GLN A CA 1
ATOM 732 C C . GLN A 1 97 ? -2.011 5.642 14.985 1.00 90.88 97 GLN A C 1
ATOM 734 O O . GLN A 1 97 ? -2.658 6.650 15.266 1.00 90.88 97 GLN A O 1
ATOM 739 N N . ALA A 1 98 ? -2.219 4.963 13.853 1.00 91.31 98 ALA A N 1
ATOM 740 C CA . ALA A 1 98 ? -3.212 5.357 12.858 1.00 91.31 98 ALA A CA 1
ATOM 741 C C . ALA A 1 98 ? -4.643 5.254 13.416 1.00 91.31 98 ALA A C 1
ATOM 743 O O . ALA A 1 98 ? -5.470 6.137 13.195 1.00 91.31 98 ALA A O 1
ATOM 744 N N . LEU A 1 99 ? -4.924 4.211 14.199 1.00 90.19 99 LEU A N 1
ATOM 745 C CA . LEU A 1 99 ? -6.218 3.996 14.846 1.00 90.19 99 LEU A CA 1
ATOM 746 C C . LEU A 1 99 ? -6.428 4.887 16.068 1.00 90.19 99 LEU A C 1
ATOM 748 O O . LEU A 1 99 ? -7.567 5.219 16.391 1.00 90.19 99 LEU A O 1
ATOM 752 N N . GLU A 1 100 ? -5.361 5.275 16.762 1.00 91.50 100 GLU A N 1
ATOM 753 C CA . GLU A 1 100 ? -5.425 6.299 17.801 1.00 91.50 100 GLU A CA 1
ATOM 754 C C . GLU A 1 100 ? -5.806 7.657 17.205 1.00 91.50 100 GLU A C 1
ATOM 756 O O . GLU A 1 100 ? -6.692 8.323 17.743 1.00 91.50 100 GLU A O 1
ATOM 761 N N . ALA A 1 101 ? -5.209 8.021 16.067 1.00 91.06 101 ALA A N 1
ATOM 762 C CA . ALA A 1 101 ? -5.547 9.237 15.336 1.00 91.06 101 ALA A CA 1
ATOM 763 C C . ALA A 1 101 ? -6.968 9.192 14.747 1.00 91.06 101 ALA A C 1
ATOM 765 O O . ALA A 1 101 ? -7.683 10.196 14.768 1.00 91.06 101 ALA A O 1
ATOM 766 N N . ASP A 1 102 ? -7.395 8.033 14.239 1.00 90.25 102 ASP A N 1
ATOM 767 C CA . ASP A 1 102 ? -8.712 7.846 13.641 1.00 90.25 102 ASP A CA 1
ATOM 768 C C . ASP A 1 102 ? -9.259 6.425 13.843 1.00 90.25 102 ASP A C 1
ATOM 770 O O . ASP A 1 102 ? -9.024 5.501 13.063 1.00 90.25 102 ASP A O 1
ATOM 774 N N . ARG A 1 103 ? -10.119 6.273 14.853 1.00 88.56 103 ARG A N 1
ATOM 775 C CA . ARG A 1 103 ? -10.816 5.009 15.154 1.00 88.56 103 ARG A CA 1
ATOM 776 C C . ARG A 1 103 ? -11.768 4.552 14.041 1.00 88.56 103 ARG A C 1
ATOM 778 O O . ARG A 1 103 ? -12.235 3.419 14.076 1.00 88.56 103 ARG A O 1
ATOM 785 N N . THR A 1 104 ? -12.085 5.421 13.079 1.00 87.56 104 THR A N 1
ATOM 786 C CA . THR A 1 104 ? -12.978 5.132 11.946 1.00 87.56 104 THR A CA 1
ATOM 787 C C . THR A 1 104 ? -12.229 4.858 10.645 1.00 87.56 104 THR A C 1
ATOM 789 O O . THR A 1 104 ? -12.871 4.741 9.602 1.00 87.56 104 THR A O 1
ATOM 792 N N . LEU A 1 105 ? -10.896 4.734 10.692 1.00 88.56 105 LEU A N 1
ATOM 793 C CA . LEU A 1 105 ? -10.026 4.581 9.524 1.00 88.56 105 LEU A CA 1
ATOM 794 C C . LEU A 1 105 ? -10.553 3.545 8.519 1.00 88.56 105 LEU A C 1
ATOM 796 O O . LEU A 1 105 ? -10.765 3.857 7.349 1.00 88.56 105 LEU A O 1
ATOM 800 N N . PHE A 1 106 ? -10.837 2.332 8.992 1.00 87.50 106 PHE A N 1
ATOM 801 C CA . PHE A 1 106 ? -11.277 1.217 8.146 1.00 87.50 106 PHE A CA 1
ATOM 802 C C . PHE A 1 106 ? -12.745 1.283 7.705 1.00 87.50 106 PHE A C 1
ATOM 804 O O . PHE A 1 106 ? -13.191 0.435 6.937 1.00 87.50 106 PHE A O 1
ATOM 811 N N . SER A 1 107 ? -13.490 2.300 8.139 1.00 86.19 107 SER A N 1
ATOM 812 C CA . SER A 1 107 ? -14.850 2.585 7.663 1.00 86.19 107 SER A CA 1
ATOM 813 C C . SER A 1 107 ? -14.866 3.546 6.467 1.00 86.19 107 SER A C 1
ATOM 815 O O . SER A 1 107 ? -15.940 3.929 6.000 1.00 86.19 107 SER A O 1
ATOM 817 N N . LYS A 1 108 ? -13.694 3.979 5.987 1.00 86.25 108 LYS A N 1
ATOM 818 C CA . LYS A 1 108 ? -13.533 4.924 4.875 1.00 86.25 108 LYS A CA 1
ATOM 819 C C . LYS A 1 108 ? -13.119 4.201 3.597 1.00 86.25 108 LYS A C 1
ATOM 821 O O . LYS A 1 108 ? -12.624 3.078 3.628 1.00 86.25 108 LYS A O 1
ATOM 826 N N . ALA A 1 109 ? -13.287 4.876 2.461 1.00 88.56 109 ALA A N 1
ATOM 827 C CA . ALA A 1 109 ? -12.611 4.467 1.238 1.00 88.56 109 ALA A CA 1
ATOM 828 C C . ALA A 1 109 ? -11.106 4.693 1.421 1.00 88.56 109 ALA A C 1
ATOM 830 O O . ALA A 1 109 ? -10.670 5.825 1.643 1.00 88.56 109 ALA A O 1
ATOM 831 N N . LEU A 1 110 ? -10.342 3.610 1.356 1.00 92.00 110 LEU A N 1
ATOM 832 C CA . LEU A 1 110 ? -8.895 3.627 1.502 1.00 92.00 110 LEU A CA 1
ATOM 833 C C . LEU A 1 110 ? -8.242 3.202 0.190 1.00 92.00 110 LEU A C 1
ATOM 835 O O . LEU A 1 110 ? -8.826 2.471 -0.613 1.00 92.00 110 LEU A O 1
ATOM 839 N N . TYR A 1 111 ? -7.023 3.673 -0.018 1.00 93.38 111 TYR A N 1
ATOM 840 C CA . TYR A 1 111 ? -6.239 3.412 -1.212 1.00 93.38 111 TYR A CA 1
ATOM 841 C C . TYR A 1 111 ? -4.822 3.035 -0.806 1.00 93.38 111 TYR A C 1
ATOM 843 O O . TYR A 1 111 ? -4.222 3.707 0.028 1.00 93.38 111 TYR A O 1
ATOM 851 N N . VAL A 1 112 ? -4.289 1.976 -1.395 1.00 94.06 112 VAL A N 1
ATOM 852 C CA . VAL A 1 112 ? -2.922 1.514 -1.188 1.00 94.06 112 VAL A CA 1
ATOM 853 C C . VAL A 1 112 ? -2.030 2.184 -2.229 1.00 94.06 112 VAL A C 1
ATOM 855 O O . VAL A 1 112 ? -2.179 1.957 -3.433 1.00 94.06 112 VAL A O 1
ATOM 858 N N . GLY A 1 113 ? -1.138 3.046 -1.751 1.00 93.75 113 GLY A N 1
ATOM 859 C CA . GLY A 1 113 ? 0.009 3.527 -2.508 1.00 93.75 113 GLY A CA 1
ATOM 860 C C . GLY A 1 113 ? 1.131 2.503 -2.425 1.00 93.75 113 GLY A C 1
ATOM 861 O O . GLY A 1 113 ? 1.347 1.892 -1.376 1.00 93.75 113 GLY A O 1
ATOM 862 N N . ILE A 1 114 ? 1.796 2.295 -3.556 1.00 94.06 114 ILE A N 1
ATOM 863 C CA . ILE A 1 114 ? 2.861 1.310 -3.700 1.00 94.06 114 ILE A CA 1
ATOM 864 C C . ILE A 1 114 ? 4.055 2.005 -4.328 1.00 94.06 114 ILE A C 1
ATOM 866 O O . ILE A 1 114 ? 3.913 2.670 -5.355 1.00 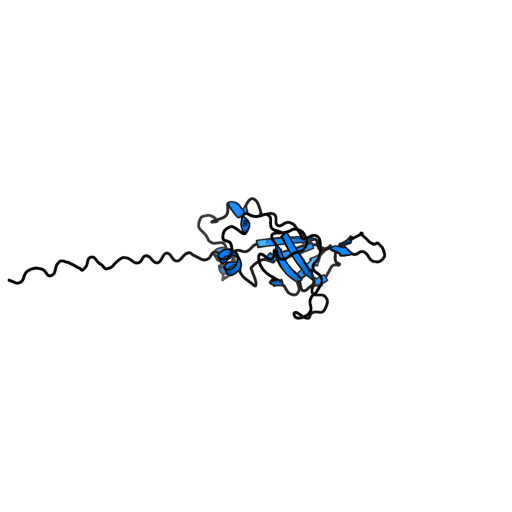94.06 114 ILE A O 1
ATOM 870 N N . THR A 1 115 ? 5.220 1.810 -3.733 1.00 93.50 115 THR A N 1
ATOM 871 C CA . THR A 1 115 ? 6.492 2.292 -4.259 1.00 93.50 115 THR A CA 1
ATOM 872 C C . THR A 1 115 ? 7.455 1.118 -4.306 1.00 93.50 115 THR A C 1
ATOM 874 O O . THR A 1 115 ? 7.643 0.442 -3.298 1.00 93.50 115 THR A O 1
ATOM 877 N N . ILE A 1 116 ? 8.036 0.856 -5.473 1.00 93.00 116 ILE A N 1
ATOM 878 C CA . ILE A 1 116 ? 9.136 -0.103 -5.606 1.00 93.00 116 ILE A CA 1
ATOM 879 C C . ILE A 1 116 ? 10.415 0.665 -5.301 1.00 93.00 116 ILE A C 1
ATOM 881 O O . ILE A 1 116 ? 10.678 1.662 -5.975 1.00 93.00 116 ILE A O 1
ATOM 885 N N . ASP A 1 117 ? 11.182 0.209 -4.314 1.00 88.12 117 ASP A N 1
ATOM 886 C CA . ASP A 1 117 ? 12.532 0.723 -4.114 1.00 88.12 117 ASP A CA 1
ATOM 887 C C . ASP A 1 117 ? 13.440 0.152 -5.203 1.00 88.12 117 ASP A C 1
ATOM 889 O O . ASP A 1 117 ? 13.729 -1.047 -5.248 1.00 88.12 117 ASP A O 1
ATOM 893 N N . ALA A 1 118 ? 13.832 1.021 -6.131 1.00 75.62 118 ALA A N 1
ATOM 894 C CA . ALA A 1 118 ? 14.625 0.646 -7.289 1.00 75.62 118 ALA A CA 1
ATOM 895 C C . ALA A 1 118 ? 16.137 0.764 -7.049 1.00 75.62 118 ALA A C 1
ATOM 897 O O . ALA A 1 118 ? 16.912 0.204 -7.830 1.00 75.62 118 ALA A O 1
ATOM 898 N N . ASP A 1 119 ? 16.572 1.503 -6.025 1.00 74.88 119 ASP A N 1
ATOM 899 C CA . ASP A 1 119 ? 17.988 1.776 -5.768 1.00 74.88 119 ASP A CA 1
ATOM 900 C C . ASP A 1 119 ? 18.523 1.116 -4.485 1.00 74.88 119 ASP A C 1
ATOM 902 O O . ASP A 1 119 ? 19.731 1.168 -4.223 1.00 74.88 119 ASP A O 1
ATOM 906 N N . GLY A 1 120 ? 17.654 0.426 -3.740 1.00 67.69 120 GLY A N 1
ATOM 907 C CA . GLY A 1 120 ? 17.983 -0.291 -2.511 1.00 67.69 120 GLY A CA 1
ATOM 908 C C . GLY A 1 120 ? 18.341 0.652 -1.363 1.00 67.69 120 GLY A C 1
ATOM 909 O O . GLY A 1 120 ? 18.919 0.216 -0.361 1.00 67.69 120 GLY A O 1
ATOM 910 N N . ASN A 1 121 ? 18.095 1.957 -1.517 1.00 71.69 121 ASN A N 1
ATOM 911 C CA . ASN A 1 121 ? 18.433 2.962 -0.533 1.00 71.69 121 ASN A CA 1
ATOM 912 C C . ASN A 1 121 ? 17.153 3.476 0.138 1.00 71.69 121 ASN A C 1
ATOM 914 O O . ASN A 1 121 ? 16.425 4.291 -0.415 1.00 71.69 121 ASN A O 1
ATOM 918 N N . PRO A 1 122 ? 16.913 3.150 1.417 1.00 65.00 122 PRO A N 1
ATOM 919 C CA . PRO A 1 122 ? 15.705 3.593 2.113 1.00 65.00 122 PRO A CA 1
ATOM 920 C C . PRO A 1 122 ? 15.638 5.116 2.349 1.00 65.00 122 PRO A C 1
ATOM 922 O O . PRO A 1 122 ? 14.670 5.600 2.932 1.00 65.00 122 PRO A O 1
ATOM 925 N N . ASN A 1 123 ? 16.670 5.875 1.959 1.00 70.12 123 ASN A N 1
ATOM 926 C CA . ASN A 1 123 ? 16.754 7.325 2.144 1.00 70.12 123 ASN A CA 1
ATOM 927 C C . ASN A 1 123 ? 16.495 8.128 0.859 1.00 70.12 123 ASN A C 1
ATOM 929 O O . ASN A 1 123 ? 16.514 9.361 0.906 1.00 70.12 123 ASN A O 1
ATOM 933 N N . THR A 1 12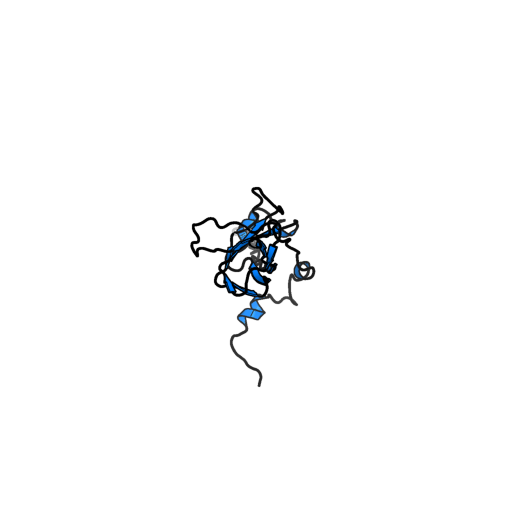4 ? 16.309 7.473 -0.283 1.00 72.38 124 THR A N 1
ATOM 934 C CA . THR A 1 124 ? 15.926 8.110 -1.548 1.00 72.38 124 THR A CA 1
ATOM 935 C C . THR A 1 124 ? 14.413 8.031 -1.723 1.00 72.38 124 THR A C 1
ATOM 937 O O . THR A 1 124 ? 13.741 7.116 -1.255 1.00 72.38 124 THR A O 1
ATOM 940 N N . ALA A 1 125 ? 13.842 9.080 -2.317 1.00 68.31 125 ALA A N 1
ATOM 941 C CA . ALA A 1 125 ? 12.412 9.138 -2.579 1.00 68.31 125 ALA A CA 1
ATOM 942 C C . ALA A 1 125 ? 12.136 8.526 -3.953 1.00 68.31 125 ALA A C 1
ATOM 944 O O . ALA A 1 125 ? 12.245 9.214 -4.971 1.00 68.31 125 ALA A O 1
ATOM 945 N N . ASP A 1 126 ? 11.779 7.247 -3.970 1.00 84.38 126 ASP A N 1
ATOM 946 C CA . ASP A 1 126 ? 11.256 6.598 -5.165 1.00 84.38 126 ASP A CA 1
ATOM 947 C C . ASP A 1 126 ? 9.848 7.092 -5.507 1.00 84.38 126 ASP A C 1
ATOM 949 O O . ASP A 1 126 ? 9.087 7.586 -4.665 1.00 84.38 126 ASP A O 1
ATOM 953 N N . LEU A 1 127 ? 9.498 6.973 -6.787 1.00 86.44 127 LEU A N 1
ATOM 954 C CA . LEU A 1 127 ? 8.213 7.431 -7.289 1.00 86.44 127 LEU A CA 1
ATOM 955 C C . LEU A 1 127 ? 7.102 6.430 -6.943 1.00 86.44 127 LEU A C 1
ATOM 957 O O . LEU A 1 127 ? 7.147 5.272 -7.352 1.00 86.44 127 LEU A O 1
ATOM 961 N N . GLU A 1 128 ? 6.067 6.909 -6.249 1.00 89.06 128 GLU A N 1
ATOM 962 C CA . GLU A 1 128 ? 4.849 6.136 -5.987 1.00 89.06 128 GLU A CA 1
ATOM 963 C C . GLU A 1 128 ? 4.109 5.821 -7.297 1.00 89.06 128 GLU A C 1
ATOM 965 O O . GLU A 1 128 ? 3.933 6.674 -8.175 1.00 89.06 128 GLU A O 1
ATOM 970 N N . MET A 1 129 ? 3.629 4.587 -7.411 1.00 88.81 129 MET A N 1
ATOM 971 C CA . MET A 1 129 ? 2.819 4.126 -8.529 1.00 88.81 129 MET A CA 1
ATOM 972 C C . MET A 1 129 ? 1.427 4.763 -8.486 1.00 88.81 129 MET A C 1
ATOM 974 O O . MET A 1 129 ? 0.735 4.723 -7.469 1.00 88.81 129 MET A O 1
ATOM 978 N N . VAL A 1 130 ? 0.990 5.316 -9.620 1.00 86.56 130 VAL A N 1
ATOM 979 C CA . VAL A 1 130 ? -0.316 5.976 -9.761 1.00 86.56 130 VAL A CA 1
ATOM 980 C C . VAL A 1 130 ? -1.130 5.385 -10.921 1.00 86.56 130 VAL A C 1
ATOM 982 O O . VAL A 1 130 ? -0.552 5.084 -11.967 1.00 86.56 130 VAL A O 1
ATOM 985 N N . PRO A 1 131 ? -2.470 5.272 -10.790 1.00 87.38 131 PRO A N 1
ATOM 986 C CA . PRO A 1 131 ? -3.273 5.596 -9.605 1.00 87.38 131 PRO A CA 1
ATOM 987 C C . PRO A 1 131 ? -3.108 4.565 -8.476 1.00 87.38 131 PRO A C 1
ATOM 989 O O . PRO A 1 131 ? -2.759 3.413 -8.723 1.00 87.38 131 PRO A O 1
ATOM 992 N N . ARG A 1 132 ? -3.403 4.977 -7.237 1.00 91.94 132 ARG A N 1
ATOM 993 C CA . ARG A 1 132 ? -3.386 4.079 -6.071 1.00 91.94 132 ARG A CA 1
ATOM 994 C C . ARG A 1 132 ? -4.429 2.976 -6.213 1.00 91.94 132 ARG A C 1
ATOM 996 O O . ARG A 1 132 ? -5.502 3.189 -6.783 1.00 91.94 132 ARG A O 1
ATOM 1003 N N . GLN A 1 133 ? -4.146 1.814 -5.639 1.00 91.81 133 GLN A N 1
ATOM 1004 C CA . GLN A 1 133 ? -5.058 0.673 -5.693 1.00 91.81 133 GLN A CA 1
ATOM 1005 C C . GLN A 1 133 ? -6.131 0.802 -4.617 1.00 91.81 133 GLN A C 1
ATOM 1007 O O . GLN A 1 133 ? -5.835 1.168 -3.486 1.00 91.81 133 GLN A O 1
ATOM 1012 N N . VAL A 1 134 ? -7.392 0.523 -4.942 1.00 90.50 134 VAL A N 1
ATOM 1013 C CA . VAL A 1 134 ? -8.478 0.617 -3.956 1.00 90.50 134 VAL A CA 1
ATOM 1014 C C . VAL A 1 134 ? -8.324 -0.496 -2.923 1.00 90.50 134 VAL A C 1
ATOM 1016 O O . VAL A 1 134 ? -8.257 -1.671 -3.280 1.00 90.50 134 VAL A O 1
ATOM 1019 N N . TYR A 1 135 ? -8.326 -0.138 -1.641 1.00 86.25 135 TYR A N 1
ATOM 1020 C CA . TYR A 1 135 ? -8.487 -1.107 -0.568 1.00 86.25 135 TYR A CA 1
ATOM 1021 C C . TYR A 1 135 ? -9.955 -1.525 -0.494 1.00 86.25 135 TYR A C 1
ATOM 1023 O O . TYR A 1 135 ? -10.835 -0.727 -0.159 1.00 86.25 135 TYR A O 1
ATOM 1031 N N . LEU A 1 136 ? -10.216 -2.789 -0.817 1.00 78.62 136 LEU A N 1
ATOM 1032 C CA . LEU A 1 136 ? -11.529 -3.397 -0.677 1.00 78.62 136 LEU A CA 1
ATOM 1033 C C . LEU A 1 136 ? -11.501 -4.311 0.549 1.00 78.62 136 LEU A C 1
ATOM 1035 O O . LEU A 1 136 ? -10.813 -5.334 0.510 1.00 78.62 136 LEU A O 1
ATOM 1039 N N . PRO A 1 137 ? -12.223 -3.982 1.637 1.00 65.75 137 PRO A N 1
ATOM 1040 C CA . PRO A 1 137 ? -12.292 -4.883 2.773 1.00 65.75 137 PRO A CA 1
ATOM 1041 C C . PRO A 1 137 ? -12.895 -6.211 2.313 1.00 65.75 137 PRO A C 1
ATOM 1043 O O . PRO A 1 137 ? -13.927 -6.242 1.635 1.00 65.75 137 PRO A O 1
ATOM 1046 N N . ALA A 1 138 ? -12.263 -7.321 2.693 1.00 63.59 138 ALA A N 1
ATOM 1047 C CA . ALA A 1 138 ? -12.867 -8.628 2.503 1.00 63.59 138 ALA A CA 1
ATOM 1048 C C . ALA A 1 138 ? -14.206 -8.642 3.255 1.00 63.59 138 ALA A C 1
ATOM 1050 O O . ALA A 1 138 ? -14.251 -8.408 4.463 1.00 63.59 138 ALA A O 1
ATOM 1051 N N . VAL A 1 139 ? -15.306 -8.915 2.548 1.00 52.94 139 VAL A N 1
ATOM 1052 C CA . VAL A 1 139 ? -16.665 -8.905 3.124 1.00 52.94 139 VAL A CA 1
ATOM 1053 C C . VAL A 1 139 ? -16.764 -9.836 4.346 1.00 52.94 139 VAL A C 1
ATOM 1055 O O . VAL A 1 139 ? -17.513 -9.559 5.278 1.00 52.94 139 VAL A O 1
ATOM 1058 N N . SER A 1 140 ? -15.953 -10.897 4.387 1.00 50.81 140 SER A N 1
ATOM 1059 C CA . SER A 1 140 ? -15.848 -11.842 5.503 1.00 50.81 140 SER A CA 1
ATOM 1060 C C . SER A 1 140 ? -15.036 -11.340 6.709 1.00 50.81 140 SER A C 1
ATOM 1062 O O . SER A 1 140 ? -15.247 -11.838 7.812 1.00 50.81 140 SER A O 1
ATOM 1064 N N . ALA A 1 141 ? -14.145 -10.354 6.548 1.00 52.88 141 ALA A N 1
ATOM 1065 C CA . ALA A 1 141 ? -13.321 -9.817 7.639 1.00 52.88 141 ALA A CA 1
ATOM 106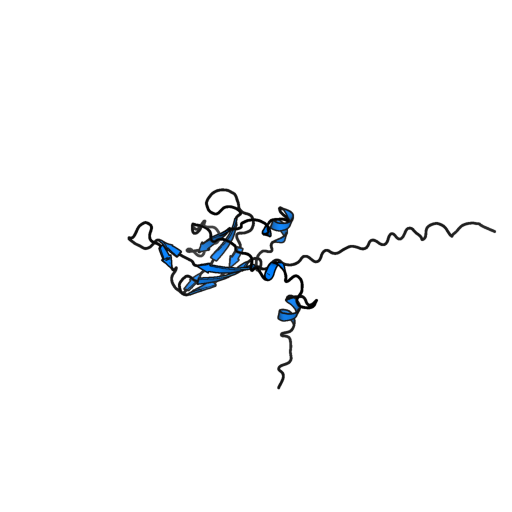6 C C . ALA A 1 141 ? -14.122 -8.913 8.591 1.00 52.88 141 ALA A C 1
ATOM 1068 O O . ALA A 1 141 ? -13.842 -8.874 9.784 1.00 52.88 141 ALA A O 1
ATOM 1069 N N . ILE A 1 142 ? -15.183 -8.261 8.100 1.00 51.06 142 ILE A N 1
ATOM 1070 C CA . ILE A 1 142 ? -16.089 -7.447 8.932 1.00 51.06 142 ILE A CA 1
ATOM 1071 C C . ILE A 1 142 ? -16.823 -8.318 9.971 1.00 51.06 142 ILE A C 1
ATOM 1073 O O . ILE A 1 142 ? -17.241 -7.829 11.017 1.00 51.06 142 ILE A O 1
ATOM 1077 N N . THR A 1 143 ? -16.980 -9.618 9.702 1.00 50.62 143 THR A N 1
ATOM 1078 C CA . THR A 1 143 ? -17.743 -10.548 10.555 1.00 50.62 143 THR A CA 1
ATOM 1079 C C . THR 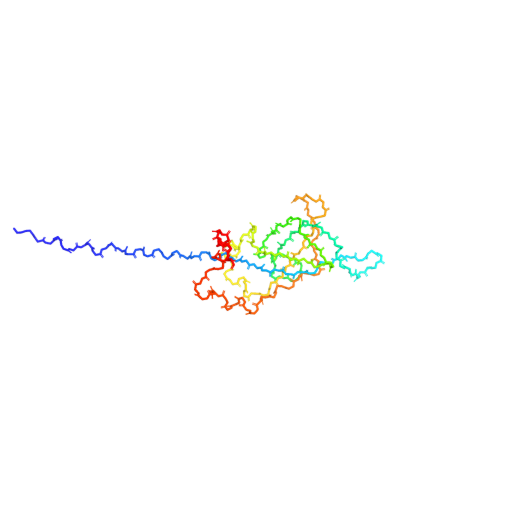A 1 143 ? -16.858 -11.461 11.413 1.00 50.62 143 THR A C 1
ATOM 1081 O O . THR A 1 143 ? -17.351 -12.082 12.354 1.00 50.62 143 THR A O 1
ATOM 1084 N N . ALA A 1 144 ? -15.558 -11.552 11.127 1.00 53.47 144 ALA A N 1
ATOM 1085 C CA . ALA A 1 144 ? -14.643 -12.485 11.780 1.00 53.47 144 ALA A CA 1
ATOM 1086 C C . ALA A 1 144 ? -13.945 -11.847 12.993 1.00 53.47 144 ALA A C 1
ATOM 1088 O O . ALA A 1 144 ? -12.737 -11.655 12.993 1.00 53.47 144 ALA A O 1
ATOM 1089 N N . GLN A 1 145 ? -14.701 -11.517 14.044 1.00 57.12 145 GLN A N 1
ATOM 1090 C CA . GLN A 1 145 ? -14.093 -11.101 15.318 1.00 57.12 145 GLN A CA 1
ATOM 1091 C C . GLN A 1 145 ? -13.499 -12.282 16.097 1.00 57.12 145 GLN A C 1
ATOM 1093 O O . GLN A 1 145 ? -12.615 -12.064 16.911 1.00 57.12 145 GLN A O 1
ATOM 1098 N N . ASN A 1 146 ? -13.975 -13.514 15.859 1.00 56.16 146 ASN A N 1
ATOM 1099 C CA . ASN A 1 146 ? -13.520 -14.735 16.529 1.00 56.16 146 ASN A CA 1
ATOM 1100 C C . ASN A 1 146 ? -13.835 -15.975 15.674 1.00 56.16 146 ASN A C 1
ATOM 1102 O O . ASN A 1 146 ? -14.979 -16.148 15.244 1.00 56.16 146 ASN A O 1
ATOM 1106 N N . LEU A 1 147 ? -12.876 -16.889 15.492 1.00 51.69 147 LEU A N 1
ATOM 1107 C CA . LEU A 1 147 ? -13.154 -18.227 14.961 1.00 51.69 147 LEU A CA 1
ATOM 1108 C C . LEU A 1 147 ? -13.529 -19.131 16.144 1.00 51.69 147 LEU A C 1
ATOM 1110 O O . LEU A 1 147 ? -12.662 -19.657 16.826 1.00 51.69 147 LEU A O 1
ATOM 1114 N N . GLN A 1 148 ? -14.826 -19.258 16.446 1.00 54.00 148 GLN A N 1
ATOM 1115 C CA . GLN A 1 148 ? -15.329 -20.047 17.591 1.00 54.00 148 GLN A CA 1
ATOM 1116 C C . GLN A 1 148 ? -14.735 -19.664 18.967 1.00 54.00 148 GLN A C 1
ATOM 1118 O O . GLN A 1 148 ? -14.641 -20.497 19.862 1.00 54.00 148 GLN A O 1
ATOM 1123 N N . GLY A 1 149 ? -14.364 -18.395 19.160 1.00 58.66 149 GLY A N 1
ATOM 1124 C CA . GLY A 1 149 ? -13.763 -17.920 20.414 1.00 58.66 149 GLY A CA 1
ATOM 1125 C C . GLY A 1 149 ? -12.263 -18.198 20.549 1.00 58.66 149 GLY A C 1
ATOM 1126 O O . GLY A 1 149 ? -11.713 -17.945 21.616 1.00 58.66 149 GLY A O 1
ATOM 1127 N N . SER A 1 150 ? -11.615 -18.695 19.491 1.00 59.28 150 SER A N 1
ATOM 1128 C CA . SER A 1 150 ? -10.159 -18.797 19.388 1.00 59.28 150 SER A CA 1
ATOM 1129 C C . SER A 1 150 ? -9.590 -17.629 18.587 1.00 59.28 150 SER A C 1
ATOM 1131 O O . SER A 1 150 ? -10.165 -17.207 17.575 1.00 59.28 150 SER A O 1
ATOM 1133 N N . GLU A 1 151 ? -8.449 -17.126 19.049 1.00 65.31 151 GLU A N 1
ATOM 1134 C CA . GLU A 1 151 ? -7.694 -16.067 18.387 1.00 65.31 151 GLU A CA 1
ATOM 1135 C C . GLU A 1 151 ? -6.890 -16.667 17.229 1.00 65.31 151 GLU A C 1
ATOM 1137 O O . GLU A 1 151 ? -6.390 -17.790 17.302 1.00 65.31 151 GLU A O 1
ATOM 1142 N N . TRP A 1 152 ? -6.716 -15.919 16.140 1.00 62.22 152 TRP A N 1
ATOM 1143 C CA . TRP A 1 152 ? -5.958 -16.398 14.976 1.00 62.22 152 TRP A CA 1
ATOM 1144 C C . TRP A 1 152 ? -4.496 -16.733 15.329 1.00 62.22 152 TRP A C 1
ATOM 1146 O O . TRP A 1 152 ? -3.891 -17.604 14.707 1.00 62.22 152 TRP A O 1
ATOM 1156 N N . LYS A 1 153 ? -3.942 -16.097 16.373 1.00 56.75 153 LYS A N 1
ATOM 1157 C CA . LYS A 1 153 ? -2.605 -16.383 16.916 1.00 56.75 153 LYS A CA 1
ATOM 1158 C C . LYS A 1 153 ? -2.467 -17.822 17.428 1.00 56.75 153 LYS A C 1
ATOM 1160 O O . LYS A 1 153 ? -1.391 -18.401 17.287 1.00 56.75 153 LYS A O 1
ATOM 1165 N N . ASP A 1 154 ? -3.543 -18.438 17.918 1.00 63.62 154 ASP A N 1
ATOM 1166 C CA . ASP A 1 154 ? -3.538 -19.835 18.382 1.00 63.62 154 ASP A CA 1
ATOM 1167 C C . ASP A 1 154 ? -3.233 -20.819 17.235 1.00 63.62 154 ASP A C 1
ATOM 1169 O O . ASP A 1 154 ? -2.674 -21.900 17.441 1.00 63.62 154 ASP A O 1
ATOM 1173 N N . PHE A 1 155 ? -3.535 -20.422 15.996 1.00 61.34 155 PHE A N 1
ATOM 1174 C CA . PHE A 1 155 ? -3.261 -21.213 14.800 1.00 61.34 155 PHE A CA 1
ATOM 1175 C C . PHE A 1 155 ? -1.779 -21.185 14.392 1.00 61.34 155 PHE A C 1
ATOM 1177 O O . PHE A 1 155 ? -1.264 -22.176 13.881 1.00 61.34 155 PHE A O 1
ATOM 1184 N N . PHE A 1 156 ? -1.073 -20.078 14.647 1.00 61.56 156 PHE A N 1
ATOM 1185 C CA . PHE A 1 156 ? 0.333 -19.912 14.252 1.00 61.56 156 PHE A CA 1
ATOM 1186 C C . PHE A 1 156 ? 1.328 -20.215 15.379 1.00 61.56 156 PHE A C 1
ATOM 1188 O O . PHE A 1 156 ? 2.499 -20.461 15.105 1.00 61.56 156 PHE A O 1
ATOM 1195 N N . ILE A 1 157 ? 0.872 -20.249 16.635 1.00 58.44 157 ILE A N 1
ATOM 1196 C CA . ILE A 1 157 ? 1.697 -20.624 17.794 1.00 58.44 157 ILE A CA 1
ATOM 1197 C C . ILE A 1 157 ? 1.662 -22.148 18.044 1.00 58.44 157 ILE A C 1
ATOM 1199 O O . ILE A 1 157 ? 2.592 -22.694 18.634 1.00 58.44 157 ILE A O 1
ATOM 1203 N N . SER A 1 158 ? 0.643 -22.871 17.556 1.00 51.78 158 SER A N 1
ATOM 1204 C CA . SER A 1 158 ? 0.488 -24.319 17.802 1.00 51.78 158 SER A CA 1
ATOM 1205 C C . SER A 1 158 ? 1.293 -25.250 16.880 1.00 51.78 158 SER A C 1
ATOM 1207 O O . SER A 1 158 ? 1.233 -26.466 17.053 1.00 51.78 158 SER A O 1
ATOM 1209 N N . GLN A 1 159 ? 2.146 -24.736 15.985 1.00 49.75 159 GLN A N 1
ATOM 1210 C CA . GLN A 1 159 ? 3.134 -25.546 15.241 1.00 49.75 159 GLN A CA 1
ATOM 1211 C C . GLN A 1 159 ? 4.368 -25.875 16.109 1.00 49.75 159 GLN A C 1
ATOM 1213 O O . GLN A 1 159 ? 5.521 -25.718 15.715 1.00 49.75 159 GLN A O 1
ATOM 1218 N N . GLY A 1 160 ? 4.100 -26.329 17.331 1.00 51.53 160 GLY A N 1
ATOM 1219 C CA . GLY A 1 160 ? 5.065 -26.801 18.311 1.00 51.53 160 GLY A CA 1
ATOM 1220 C C . GLY A 1 160 ? 4.732 -28.223 18.746 1.00 51.53 160 GLY A C 1
ATOM 1221 O O . GLY A 1 160 ? 4.418 -28.447 19.908 1.00 51.53 160 GLY A O 1
ATOM 1222 N N . GLY A 1 161 ? 4.826 -29.173 17.813 1.00 51.25 161 GLY A N 1
ATOM 1223 C CA . GLY A 1 161 ? 4.977 -30.597 18.120 1.00 51.25 161 GLY A CA 1
ATOM 1224 C C . GLY A 1 161 ? 3.702 -31.438 18.064 1.00 51.25 161 GLY A C 1
ATOM 1225 O O . GLY A 1 161 ? 2.886 -31.422 18.981 1.00 51.25 161 GLY A O 1
ATOM 1226 N N . GLY A 1 162 ? 3.619 -32.278 17.030 1.00 46.22 162 GLY A N 1
ATOM 1227 C CA . GLY A 1 162 ? 2.738 -33.442 17.000 1.00 46.22 162 GLY A CA 1
ATOM 1228 C C . GLY A 1 162 ? 2.188 -33.746 15.614 1.00 46.22 162 GLY A C 1
ATOM 1229 O O . GLY A 1 162 ? 1.011 -33.502 15.373 1.00 46.22 162 GLY A O 1
ATOM 1230 N N . ASP A 1 163 ? 3.019 -34.306 14.730 1.00 37.56 163 ASP A N 1
ATOM 1231 C CA . ASP A 1 163 ? 2.523 -35.033 13.554 1.00 37.56 163 ASP A CA 1
ATOM 1232 C C . ASP A 1 163 ? 1.585 -36.164 14.021 1.00 37.56 163 ASP A C 1
ATOM 1234 O O . ASP A 1 163 ? 1.995 -36.982 14.857 1.00 37.56 163 ASP A O 1
ATOM 1238 N N . PRO A 1 164 ? 0.344 -36.257 13.515 1.00 46.25 164 PRO A N 1
ATOM 1239 C CA . PRO A 1 164 ? -0.441 -37.472 13.636 1.00 46.25 164 PRO A CA 1
ATOM 1240 C C . PRO A 1 164 ? 0.053 -38.499 12.606 1.00 46.25 164 PRO A C 1
ATOM 1242 O O . PRO A 1 164 ? 0.200 -38.188 11.424 1.00 46.25 164 PRO A O 1
ATOM 1245 N N . ALA A 1 165 ? 0.324 -39.711 13.094 1.00 45.25 165 ALA A N 1
ATOM 1246 C CA . ALA A 1 165 ? 0.678 -40.887 12.298 1.00 45.25 165 ALA A CA 1
ATOM 1247 C C . ALA A 1 165 ? -0.405 -41.288 11.282 1.00 45.25 165 ALA A C 1
ATOM 1249 O O . ALA A 1 165 ? -1.604 -41.061 11.572 1.00 45.25 165 ALA A O 1
#